Protein AF-Q1KSG0-F1 (afdb_monomer_lite)

Sequence (42 aa):
RYFLSLVLQFQFHETLCKASGHMGPLHQCDIYNSKIAGKLLG

Secondary structure (DSSP, 8-state):
-HHHHHHHHHHHHHHHHHHTT--S-GGG---TT-HHHHHHH-

Radius of gyration: 10.71 Å; chains: 1; bounding box: 19×20×29 Å

InterPro domains:
  IPR001548 Peptidase M2, peptidyl-dipeptidase A [PF01401] (1-41)
  IPR001548 Peptidase M2, peptidyl-dipeptidase A [PS52011] (1-42)
  IPR001548 Peptidase M2, peptidyl-dipeptidase A [PTHR10514] (1-41)

Structure (mmCIF, N/CA/C/O backbone):
data_AF-Q1KSG0-F1
#
_entry.id   AF-Q1KSG0-F1
#
loop_
_atom_site.group_PDB
_atom_site.id
_atom_site.type_symbol
_atom_site.label_atom_id
_atom_site.label_alt_id
_atom_site.label_comp_id
_atom_site.label_asym_id
_atom_site.label_entity_id
_atom_site.label_seq_id
_atom_site.pdbx_PDB_ins_code
_atom_site.Cartn_x
_atom_site.Cartn_y
_atom_site.Cartn_z
_atom_site.occupancy
_atom_site.B_iso_or_equiv
_atom_site.auth_seq_id
_atom_site.auth_comp_id
_atom_site.auth_asym_id
_atom_site.auth_atom_id
_atom_site.pdbx_PDB_model_num
ATOM 1 N N . ARG A 1 1 ? 5.081 9.603 18.301 1.00 63.53 1 ARG A N 1
ATOM 2 C CA . ARG A 1 1 ? 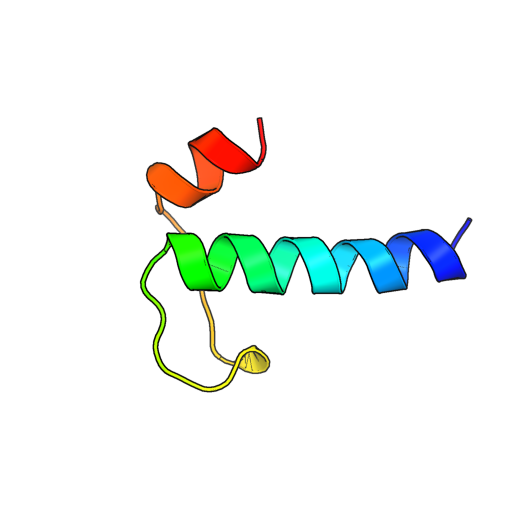3.861 9.117 17.601 1.00 63.53 1 ARG A CA 1
ATOM 3 C C . ARG A 1 1 ? 3.896 9.361 16.088 1.00 63.53 1 ARG A C 1
ATOM 5 O O . ARG A 1 1 ? 3.526 8.450 15.365 1.00 63.53 1 ARG A O 1
ATOM 12 N N . TYR A 1 2 ? 4.382 10.506 15.599 1.00 84.56 2 TYR A N 1
ATOM 13 C CA . TYR A 1 2 ? 4.426 10.816 14.157 1.00 84.56 2 TYR A CA 1
ATOM 14 C C . TYR A 1 2 ? 5.498 10.058 13.358 1.00 84.56 2 TYR A C 1
ATOM 16 O O . TYR A 1 2 ? 5.230 9.589 12.264 1.00 84.56 2 TYR A O 1
ATOM 24 N N . PHE A 1 3 ? 6.695 9.874 13.922 1.00 92.25 3 PHE A N 1
ATOM 25 C CA . PHE A 1 3 ? 7.784 9.202 13.205 1.00 92.25 3 PHE A CA 1
ATOM 26 C C . PHE A 1 3 ? 7.480 7.724 12.906 1.00 92.25 3 PHE A C 1
ATOM 28 O O . PHE A 1 3 ? 7.532 7.294 11.761 1.00 92.25 3 PHE A O 1
ATOM 35 N N . LEU A 1 4 ? 7.091 6.952 13.928 1.00 93.62 4 LEU A N 1
ATOM 36 C CA . LEU A 1 4 ? 6.794 5.523 13.764 1.00 93.62 4 LEU A CA 1
ATOM 37 C C . LEU A 1 4 ? 5.574 5.265 12.872 1.00 93.62 4 LEU A C 1
ATOM 39 O O . LEU A 1 4 ? 5.588 4.315 12.098 1.00 93.62 4 LEU A O 1
ATOM 43 N N . SER A 1 5 ? 4.535 6.103 12.959 1.00 94.81 5 SER A N 1
ATOM 44 C CA . SER A 1 5 ? 3.354 5.968 12.094 1.00 94.81 5 SER A CA 1
ATOM 45 C C . SER A 1 5 ? 3.697 6.226 10.632 1.00 94.81 5 SER A C 1
ATOM 47 O O . SER A 1 5 ? 3.240 5.476 9.778 1.00 94.81 5 SER A O 1
ATOM 49 N N . LEU A 1 6 ? 4.559 7.210 10.355 1.00 94.81 6 LEU A N 1
ATOM 50 C CA . LEU A 1 6 ? 5.045 7.475 9.006 1.00 94.81 6 LEU A CA 1
ATOM 51 C C . LEU A 1 6 ? 5.802 6.269 8.437 1.00 94.81 6 LEU A C 1
ATOM 53 O O . LEU A 1 6 ? 5.524 5.843 7.323 1.00 94.81 6 LEU A O 1
ATOM 57 N N . VAL A 1 7 ? 6.718 5.678 9.209 1.00 95.00 7 VAL A N 1
ATOM 58 C CA . VAL A 1 7 ? 7.474 4.496 8.759 1.00 95.00 7 VAL A CA 1
ATOM 59 C C . VAL A 1 7 ? 6.537 3.311 8.504 1.00 95.00 7 VAL A C 1
ATOM 61 O O . VAL A 1 7 ? 6.599 2.695 7.441 1.00 95.00 7 VAL A O 1
ATOM 64 N N . LEU A 1 8 ? 5.631 3.021 9.442 1.00 94.56 8 LEU A N 1
ATOM 65 C CA . LEU A 1 8 ? 4.668 1.924 9.313 1.00 94.56 8 LEU A CA 1
ATOM 66 C C . LEU A 1 8 ? 3.717 2.110 8.126 1.00 94.56 8 LEU A C 1
ATOM 68 O O . LEU A 1 8 ? 3.406 1.138 7.445 1.00 94.56 8 LEU A O 1
ATOM 72 N N . GLN A 1 9 ? 3.298 3.343 7.833 1.00 94.19 9 GLN A N 1
ATOM 73 C CA . GLN A 1 9 ? 2.453 3.646 6.679 1.00 94.19 9 GLN A CA 1
ATOM 74 C C . GLN A 1 9 ? 3.096 3.176 5.367 1.00 94.19 9 GLN A C 1
ATOM 76 O O . GLN A 1 9 ? 2.426 2.545 4.552 1.00 94.19 9 GLN A O 1
ATOM 81 N N . PHE A 1 10 ? 4.394 3.428 5.172 1.00 95.00 10 PHE A N 1
ATOM 82 C CA . PHE A 1 10 ? 5.097 2.972 3.969 1.00 95.00 10 PHE A CA 1
ATOM 83 C C . PHE A 1 10 ? 5.312 1.458 3.950 1.00 95.00 10 PHE A C 1
ATOM 85 O O . PHE A 1 10 ? 5.215 0.855 2.883 1.00 95.00 10 PHE A O 1
ATOM 92 N N . GLN A 1 11 ? 5.539 0.833 5.110 1.00 94.81 11 GLN A N 1
ATOM 93 C CA . GLN A 1 11 ? 5.651 -0.626 5.193 1.00 94.81 11 GLN A CA 1
ATOM 94 C C . GLN A 1 11 ? 4.337 -1.329 4.841 1.00 94.81 11 GLN A C 1
ATOM 96 O O . GLN A 1 11 ? 4.352 -2.323 4.118 1.00 94.81 11 GLN A O 1
ATOM 101 N N . PHE A 1 12 ? 3.198 -0.804 5.297 1.00 95.00 12 PHE A N 1
ATOM 102 C CA . PHE A 1 12 ? 1.892 -1.327 4.902 1.00 95.00 12 PHE A CA 1
ATOM 103 C C . PHE A 1 12 ? 1.596 -1.070 3.428 1.00 95.00 12 PHE A C 1
ATOM 105 O O . PHE A 1 12 ? 1.143 -1.973 2.735 1.00 95.00 12 PHE A O 1
ATOM 112 N N . HIS A 1 13 ? 1.892 0.125 2.913 1.00 94.94 13 HIS A N 1
ATOM 113 C CA . HIS A 1 13 ? 1.684 0.413 1.494 1.00 94.94 13 HIS A CA 1
ATOM 114 C C . HIS A 1 13 ? 2.482 -0.551 0.604 1.00 94.94 13 HIS A C 1
ATOM 116 O O . HIS A 1 13 ? 1.930 -1.138 -0.319 1.00 94.94 13 HIS A O 1
ATOM 122 N N . GLU A 1 14 ? 3.751 -0.814 0.929 1.00 94.81 14 GLU A N 1
ATOM 123 C CA . GLU A 1 14 ? 4.581 -1.766 0.183 1.00 94.81 14 GLU A CA 1
ATOM 124 C C . GLU A 1 14 ? 4.008 -3.191 0.173 1.00 94.81 14 GLU A C 1
ATOM 126 O O . GLU A 1 14 ? 3.944 -3.824 -0.886 1.00 94.81 14 GLU A O 1
ATOM 131 N N . THR A 1 15 ? 3.583 -3.713 1.325 1.00 94.56 15 THR A N 1
ATOM 132 C CA . THR A 1 15 ? 3.057 -5.084 1.413 1.00 94.56 15 THR A CA 1
ATOM 133 C C . THR A 1 15 ? 1.718 -5.228 0.701 1.00 94.56 15 THR A C 1
ATOM 135 O O . THR A 1 15 ? 1.516 -6.202 -0.027 1.00 94.56 15 THR A O 1
ATOM 138 N N . LEU A 1 16 ? 0.829 -4.244 0.838 1.00 95.19 16 LEU A N 1
ATOM 139 C CA . LEU A 1 16 ? -0.474 -4.240 0.174 1.00 95.19 16 LEU A CA 1
ATOM 140 C C . LEU A 1 16 ? -0.333 -4.128 -1.346 1.00 95.19 16 LEU A C 1
ATOM 142 O O . LEU A 1 16 ? -1.042 -4.822 -2.069 1.00 95.19 16 LEU A O 1
ATOM 146 N N . CYS 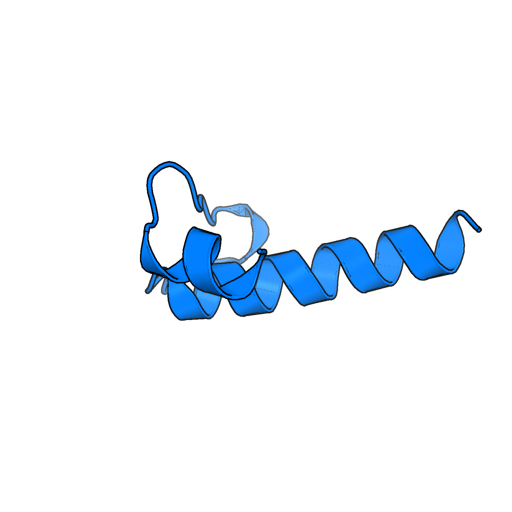A 1 17 ? 0.617 -3.327 -1.827 1.00 95.62 17 CYS A N 1
ATOM 147 C CA . CYS A 1 17 ? 0.931 -3.195 -3.249 1.00 95.62 17 CYS A CA 1
ATOM 148 C C . CYS A 1 17 ? 1.486 -4.476 -3.867 1.00 95.62 17 CYS A C 1
ATOM 150 O O . CYS A 1 17 ? 1.117 -4.858 -4.976 1.00 95.62 17 CYS A O 1
ATOM 152 N N . LYS A 1 18 ? 2.349 -5.185 -3.134 1.00 93.31 18 LYS A N 1
ATOM 153 C CA . LYS A 1 18 ? 2.818 -6.508 -3.562 1.00 93.31 18 LYS A CA 1
ATOM 154 C C . LYS A 1 18 ? 1.664 -7.507 -3.603 1.00 93.31 18 LYS A C 1
ATOM 156 O O . LYS A 1 18 ? 1.549 -8.276 -4.552 1.00 93.31 18 LYS A O 1
ATOM 161 N N . ALA A 1 19 ? 0.780 -7.468 -2.608 1.00 93.25 19 ALA A N 1
ATOM 162 C CA . ALA A 1 19 ? -0.375 -8.355 -2.533 1.00 93.25 19 ALA A CA 1
ATOM 163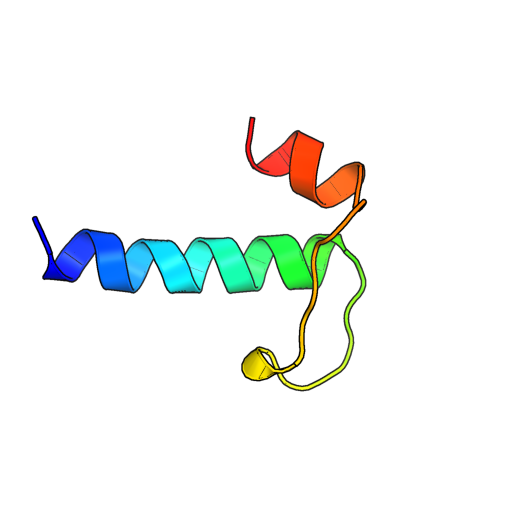 C C . ALA A 1 19 ? -1.467 -8.047 -3.575 1.00 93.25 19 ALA A C 1
ATOM 165 O O . ALA A 1 19 ? -2.191 -8.955 -3.978 1.00 93.25 19 ALA A O 1
ATOM 166 N N . SER A 1 20 ? -1.589 -6.796 -4.033 1.00 92.44 20 SER A N 1
ATOM 167 C CA . SER A 1 20 ? -2.486 -6.417 -5.132 1.00 92.44 20 SER A CA 1
ATOM 168 C C . SER A 1 20 ? -1.943 -6.785 -6.518 1.00 92.44 20 SER A C 1
ATOM 170 O O . SER A 1 20 ? -2.678 -6.669 -7.495 1.00 92.44 20 SER A O 1
ATOM 172 N N . GLY A 1 21 ? -0.696 -7.266 -6.613 1.00 90.56 21 GLY A N 1
ATOM 173 C CA . GLY A 1 21 ? -0.065 -7.663 -7.873 1.00 90.56 21 GLY A CA 1
ATOM 174 C C . GLY A 1 21 ? 0.537 -6.502 -8.673 1.00 90.56 21 GLY A C 1
ATOM 175 O O . GLY A 1 21 ? 0.778 -6.652 -9.869 1.00 90.56 21 GLY A O 1
ATOM 176 N N . HIS A 1 22 ? 0.784 -5.345 -8.047 1.00 93.00 22 HIS A N 1
ATOM 177 C CA . HIS A 1 22 ? 1.422 -4.202 -8.708 1.00 93.00 22 HIS A CA 1
ATOM 178 C C . HIS A 1 22 ? 2.904 -4.483 -8.999 1.00 93.00 22 HIS A C 1
ATOM 180 O O . HIS A 1 22 ? 3.664 -4.826 -8.095 1.00 93.00 22 HIS A O 1
ATOM 186 N N . MET A 1 23 ? 3.333 -4.295 -10.252 1.00 89.69 23 MET A N 1
ATOM 187 C CA . MET A 1 23 ? 4.715 -4.546 -10.708 1.00 89.69 23 MET A CA 1
ATOM 188 C C . MET A 1 23 ? 5.471 -3.267 -11.121 1.00 89.69 23 MET A C 1
ATOM 190 O O . MET A 1 23 ? 6.488 -3.339 -11.808 1.00 89.69 23 MET A O 1
ATOM 194 N N . GLY A 1 24 ? 4.973 -2.090 -10.733 1.00 91.00 24 GLY A N 1
ATOM 195 C CA . GLY A 1 24 ? 5.574 -0.792 -11.050 1.00 91.00 24 GLY A CA 1
ATOM 196 C C . GLY A 1 24 ? 6.199 -0.088 -9.840 1.00 91.00 24 GLY A C 1
ATOM 197 O O . GLY A 1 24 ? 6.292 -0.655 -8.749 1.00 91.00 24 GLY A O 1
ATOM 198 N N . PRO A 1 25 ? 6.597 1.186 -9.995 1.00 95.38 25 PRO A N 1
ATOM 199 C CA . PRO A 1 25 ? 7.074 1.999 -8.883 1.00 95.38 25 PRO A CA 1
ATOM 200 C C . PRO A 1 25 ? 6.034 2.093 -7.756 1.00 95.3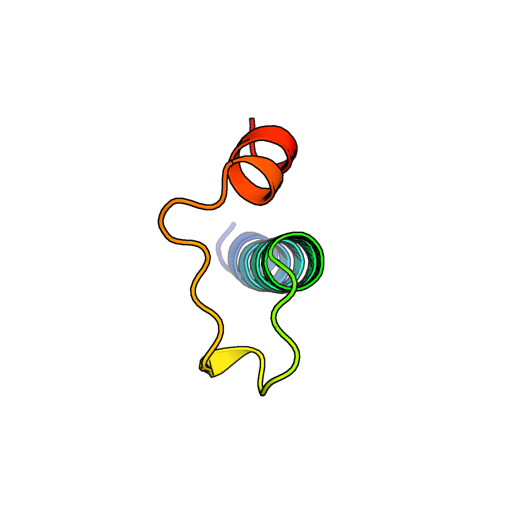8 25 PRO A C 1
ATOM 202 O O . PRO A 1 25 ? 4.843 2.279 -8.014 1.00 95.38 25 PRO A O 1
ATOM 205 N N . LEU A 1 26 ? 6.485 2.016 -6.499 1.00 93.75 26 LEU A N 1
ATOM 206 C CA . LEU A 1 26 ? 5.607 1.975 -5.320 1.00 93.75 26 LEU A CA 1
ATOM 207 C C . LEU A 1 26 ? 4.705 3.216 -5.184 1.00 93.75 26 LEU A C 1
ATOM 209 O O . LEU A 1 26 ? 3.560 3.112 -4.752 1.00 93.75 26 LEU A O 1
ATOM 213 N N . HIS A 1 27 ? 5.196 4.386 -5.594 1.00 93.94 27 HIS A N 1
ATOM 214 C CA . HIS A 1 27 ? 4.439 5.642 -5.553 1.00 93.94 27 HIS A CA 1
ATOM 215 C C . HIS A 1 27 ? 3.310 5.718 -6.597 1.00 93.94 27 HIS A C 1
ATOM 217 O O . HIS A 1 27 ? 2.501 6.635 -6.541 1.00 93.94 27 HIS A O 1
ATOM 223 N N . GLN A 1 28 ? 3.269 4.784 -7.553 1.00 94.56 28 GLN A N 1
ATOM 224 C CA . GLN A 1 28 ? 2.208 4.660 -8.563 1.00 94.56 28 GLN A CA 1
ATOM 225 C C . GLN A 1 28 ? 1.236 3.526 -8.238 1.00 94.56 28 GLN A C 1
ATOM 227 O O . GLN A 1 28 ? 0.294 3.288 -8.987 1.00 94.56 28 GLN A O 1
ATOM 232 N N . CYS A 1 29 ? 1.500 2.779 -7.168 1.00 94.69 29 CYS A N 1
ATOM 233 C CA . CYS A 1 29 ? 0.637 1.690 -6.771 1.00 94.69 29 CYS A CA 1
ATOM 234 C C . CYS A 1 29 ? -0.704 2.219 -6.262 1.00 94.69 29 CYS A C 1
ATOM 236 O O . CYS A 1 29 ? -0.743 3.095 -5.395 1.00 94.69 29 CYS A O 1
ATOM 238 N N . ASP A 1 30 ? -1.776 1.602 -6.747 1.00 92.06 30 ASP A N 1
ATOM 239 C CA . ASP A 1 30 ? -3.131 1.784 -6.252 1.00 92.06 30 ASP A CA 1
ATOM 240 C C . ASP A 1 30 ? -3.678 0.440 -5.748 1.00 92.06 30 ASP A C 1
ATOM 242 O O . ASP A 1 30 ? -3.570 -0.593 -6.411 1.00 92.06 30 ASP A O 1
ATOM 246 N N . ILE A 1 31 ? -4.241 0.452 -4.541 1.00 93.06 31 ILE A N 1
ATOM 247 C CA . ILE A 1 31 ? -4.842 -0.717 -3.884 1.00 93.06 31 ILE A CA 1
ATOM 248 C C . ILE A 1 31 ? -6.378 -0.666 -3.892 1.00 93.06 31 ILE A C 1
ATOM 250 O O . ILE A 1 31 ? -7.027 -1.527 -3.290 1.00 93.06 31 ILE A O 1
ATOM 254 N N . TYR A 1 32 ? -6.973 0.326 -4.559 1.00 92.25 32 TYR A N 1
ATOM 255 C CA . TYR A 1 32 ? -8.417 0.483 -4.680 1.00 92.25 32 TYR A CA 1
ATOM 256 C C . TYR A 1 32 ? -9.086 -0.795 -5.219 1.00 92.25 32 TYR A C 1
ATOM 258 O O . TYR A 1 32 ? -8.628 -1.410 -6.180 1.00 92.25 32 TYR A O 1
ATOM 266 N N . ASN A 1 33 ? -10.175 -1.225 -4.571 1.00 89.12 33 ASN A N 1
ATOM 267 C CA . ASN A 1 33 ? -10.918 -2.462 -4.867 1.00 89.12 33 ASN A CA 1
ATOM 268 C C . ASN A 1 33 ? -10.122 -3.786 -4.803 1.00 89.12 33 ASN A C 1
ATOM 270 O O . ASN A 1 33 ? -10.647 -4.838 -5.185 1.00 89.12 33 ASN A O 1
ATOM 274 N N . SER A 1 34 ? -8.902 -3.799 -4.255 1.00 92.06 34 SER A N 1
ATOM 275 C CA . SER A 1 34 ? -8.163 -5.047 -4.045 1.00 92.06 34 SER A CA 1
ATOM 276 C C . SER A 1 34 ? -8.711 -5.820 -2.842 1.00 92.06 34 SER A C 1
ATOM 278 O O . SER A 1 34 ? -8.437 -5.508 -1.683 1.00 92.06 34 SER A O 1
ATOM 280 N N . LYS A 1 35 ? -9.463 -6.894 -3.118 1.00 92.44 35 LYS A N 1
ATOM 281 C CA . LYS A 1 35 ? -9.981 -7.813 -2.085 1.00 92.44 35 L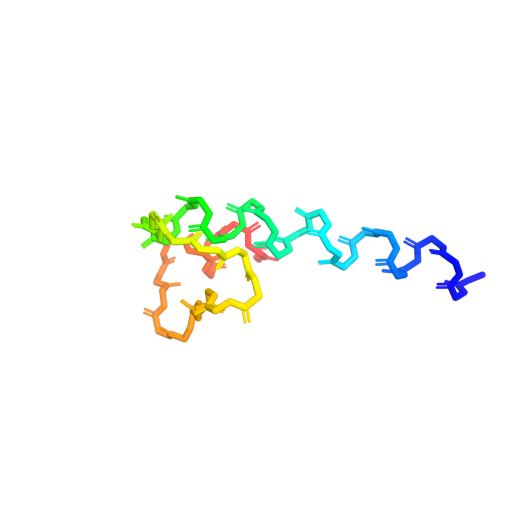YS A CA 1
ATOM 282 C C . LYS A 1 35 ? -8.862 -8.483 -1.282 1.00 92.44 35 LYS A C 1
ATOM 284 O O . LYS A 1 35 ? -9.036 -8.762 -0.100 1.00 92.44 35 LYS A O 1
ATOM 289 N N . ILE A 1 36 ? -7.724 -8.743 -1.929 1.00 91.75 36 ILE A N 1
ATOM 290 C CA . ILE A 1 36 ? -6.560 -9.382 -1.305 1.00 91.75 36 ILE A CA 1
ATOM 291 C C . ILE A 1 36 ? -5.893 -8.406 -0.333 1.00 91.75 36 ILE A C 1
ATOM 293 O O . ILE A 1 36 ? -5.640 -8.775 0.810 1.00 91.75 36 ILE A O 1
ATOM 297 N N . ALA A 1 37 ? -5.679 -7.153 -0.751 1.00 91.81 37 ALA A N 1
ATOM 298 C CA . ALA A 1 37 ? -5.127 -6.116 0.119 1.00 91.81 37 ALA A CA 1
ATOM 299 C C . ALA A 1 37 ? -6.066 -5.816 1.301 1.00 91.81 37 ALA A C 1
ATOM 301 O O . ALA A 1 37 ? -5.617 -5.755 2.440 1.00 91.81 37 ALA A O 1
ATOM 302 N N . GLY A 1 38 ? -7.380 -5.727 1.059 1.00 90.25 38 GLY A N 1
ATOM 303 C CA . GLY A 1 38 ? -8.374 -5.537 2.122 1.00 90.25 38 GLY A CA 1
ATOM 304 C C . GLY A 1 38 ? -8.361 -6.649 3.176 1.00 90.25 38 GLY A C 1
ATOM 305 O O . GLY A 1 38 ? -8.454 -6.359 4.363 1.00 90.25 38 GLY A O 1
ATOM 306 N N . LYS A 1 39 ? -8.165 -7.910 2.763 1.00 93.06 39 LYS A N 1
ATOM 307 C CA . LYS A 1 39 ? -8.030 -9.056 3.680 1.00 93.06 39 LYS A CA 1
ATOM 308 C C . LYS A 1 39 ? -6.741 -9.022 4.519 1.00 93.06 39 LYS A C 1
ATOM 310 O O . LYS A 1 39 ? -6.691 -9.668 5.553 1.00 93.06 39 LYS A O 1
ATOM 315 N N . LEU A 1 40 ? -5.691 -8.341 4.059 1.00 90.19 40 LEU A N 1
ATOM 316 C CA . LEU A 1 40 ? -4.421 -8.217 4.788 1.00 90.19 40 LEU A CA 1
ATOM 317 C C . LEU A 1 40 ? -4.399 -7.028 5.756 1.00 90.19 40 LEU A C 1
ATOM 319 O O . LEU A 1 40 ? -3.566 -7.003 6.658 1.00 90.19 40 LEU A O 1
ATOM 323 N N . LEU A 1 41 ? -5.269 -6.036 5.540 1.00 87.88 41 LEU A N 1
ATOM 324 C CA . L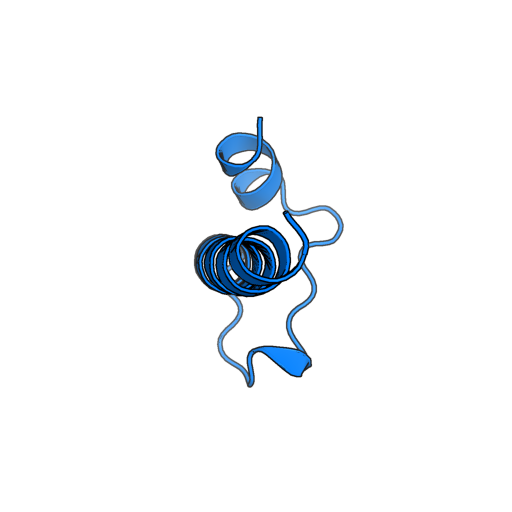EU A 1 41 ? -5.353 -4.821 6.351 1.00 87.88 41 LEU A CA 1
ATOM 325 C C . LEU A 1 41 ? -6.340 -4.942 7.529 1.00 87.88 41 LEU A C 1
ATOM 327 O O . LEU A 1 41 ? -6.194 -4.212 8.508 1.00 87.88 41 LEU A O 1
ATOM 331 N N . GLY A 1 42 ? -7.347 -5.816 7.422 1.00 75.62 42 GLY A N 1
ATOM 332 C CA . GLY A 1 42 ? -8.349 -6.088 8.465 1.00 75.62 42 GLY A CA 1
ATOM 333 C C . GLY A 1 42 ? -8.138 -7.430 9.142 1.00 75.62 42 GLY A C 1
ATOM 334 O O . GLY A 1 42 ? -8.476 -7.517 10.342 1.00 75.62 42 GLY A O 1
#

Organism: Homo sapiens (NCBI:txid9606)

Foldseek 3Di:
DVPVVVVVVLVLLVVLQVQQVPPDDSVPGDNPPPPRSVVVVD

pLDDT: mean 91.77, std 5.61, range [63.53, 95.62]